Protein AF-A0A536Z8V1-F1 (afdb_monomer)

Sequence (163 aa):
MTNTRFQDSVKHLLLVGGGHSHLAVLKSFGDTPAAGARLALLSPSRHAFYSGMVPGVVAGHYRPEDCRVDLGALAARAGARFLLDSAAGVDPARREVTTARGERLHYDVLSLDTGSSAGEPAGAAEHALRVRPIEPFLAGWERLRESARRGEVRRIAVIGGGA

Radius of gyration: 20.31 Å; Cα contacts (8 Å, |Δi|>4): 235; chains: 1; bounding box: 46×31×74 Å

Secondary structure (DSSP, 8-state):
--------PPEEEEEES--HHHHHHHHHHHHSPPTTEEEEEEESSSEEE-GGGHHHHHTTSS-GGGGEEEHHHHHHHTTPEEEES-EEEEETTTTEEEETT--EEE-SEEEE-----PPPPTTTTTT---SSSHHHHHHHHHHHHHHHHTTS-----------

Nearest PDB structures (foldseek):
  3sx6-assembly1_A-2  TM=8.632E-01  e=5.481E-09  Acidithiobacillus ferrooxidans ATCC 23270
  3hyv-assembly1_A  TM=8.236E-01  e=2.505E-09  Aquifex aeolicus
  3kpk-assembly1_A  TM=8.104E-01  e=2.854E-09  Acidithiobacillus ferrooxidans ATCC 23270
  3sxi-assembly1_A  TM=8.126E-01  e=3.471E-09  Acidithiobacillus ferrooxidans ATCC 23270
  3sz0-assembly1_A  TM=8.038E-01  e=2.346E-09  Acidithiobacillus ferrooxidans ATCC 23270

pLDDT: mean 90.92, std 12.22, range [35.41, 98.75]

Foldseek 3Di:
DDDPPPPLAQFEEEEEAPAPVVLVVLQCLLVPPDPRYAAAYEYLDQWDFPLVCLVVVLVVNDPSVVRIDGPVVSCVSNNYHYHNFHFPDADVVQQWTQTPVGDTDHGPHYHYDRDDDDDQDPPCNVPDQDCPPPVSNSVVSVVQVVCVVVVVDDDDDDPDPDD

Solvent-accessible surface area (backbone atoms only — not comparable to full-atom values): 9670 Å² total; per-residue (Å²): 135,86,80,79,75,74,77,72,68,69,38,35,37,36,35,35,28,66,26,75,68,46,51,53,49,32,48,48,30,43,76,54,71,61,86,47,59,45,45,33,39,34,19,71,53,63,55,30,71,50,69,90,48,48,64,37,34,75,73,64,77,42,56,77,73,79,34,50,44,57,47,55,62,43,24,52,57,29,69,24,49,68,39,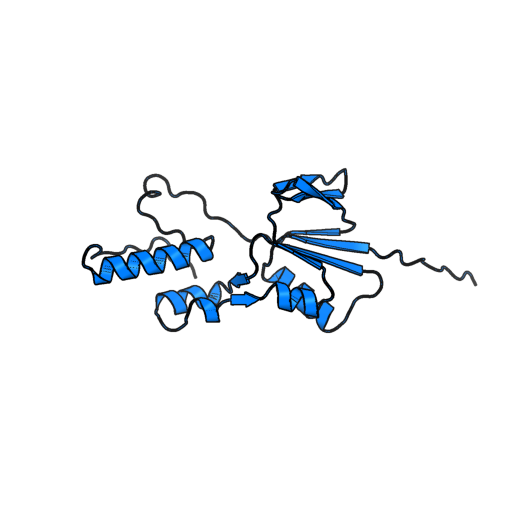85,39,39,81,66,46,75,40,80,91,78,31,32,35,31,30,68,90,66,54,76,45,75,41,75,41,81,45,84,34,71,75,72,76,65,78,80,57,85,97,35,65,93,79,57,83,52,71,43,52,55,68,66,23,55,57,50,48,51,53,51,53,51,36,33,74,72,64,78,44,89,79,84,84,84,85,79,90,79,133

Structure (mmCIF, N/CA/C/O backbone):
data_AF-A0A536Z8V1-F1
#
_entry.id   AF-A0A536Z8V1-F1
#
loop_
_atom_site.group_PDB
_atom_s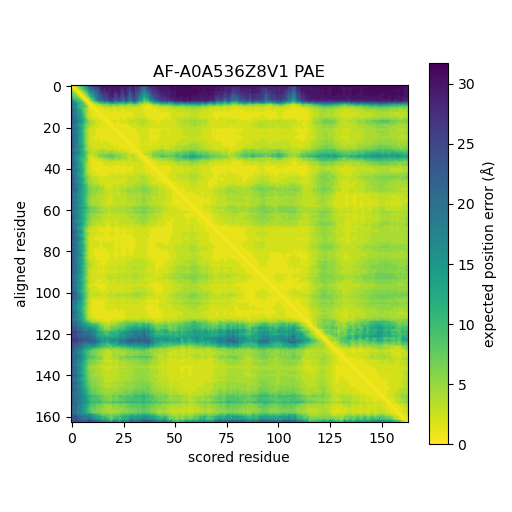ite.id
_atom_site.type_symbol
_atom_site.label_atom_id
_atom_site.label_alt_id
_atom_site.label_comp_id
_atom_site.label_asym_id
_atom_site.label_entity_id
_atom_site.label_seq_id
_atom_site.pdbx_PDB_ins_code
_atom_site.Cartn_x
_atom_site.Cartn_y
_atom_site.Cartn_z
_atom_site.occupancy
_atom_site.B_iso_or_equiv
_atom_site.auth_seq_id
_atom_site.auth_comp_id
_atom_site.auth_asym_id
_atom_site.auth_atom_id
_atom_site.pdbx_PDB_model_num
ATOM 1 N N . MET A 1 1 ? -23.190 -13.027 43.130 1.00 38.19 1 MET A N 1
ATOM 2 C CA . MET A 1 1 ? -22.471 -13.336 41.876 1.00 38.19 1 MET A CA 1
ATOM 3 C C . MET A 1 1 ? -22.463 -12.072 41.039 1.00 38.19 1 MET A C 1
ATOM 5 O O . MET A 1 1 ? -23.507 -11.642 40.569 1.00 38.19 1 MET A O 1
ATOM 9 N N . THR A 1 2 ? -21.324 -11.389 41.019 1.00 35.41 2 THR A N 1
ATOM 10 C CA . THR A 1 2 ? -21.123 -10.070 40.414 1.00 35.41 2 THR A CA 1
ATOM 11 C C . THR A 1 2 ? -21.169 -10.176 38.893 1.00 35.41 2 THR A C 1
ATOM 13 O O . THR A 1 2 ? -20.303 -10.773 38.264 1.00 35.41 2 THR A O 1
ATOM 16 N N . ASN A 1 3 ? -22.226 -9.610 38.317 1.00 40.91 3 ASN A N 1
ATOM 17 C CA . ASN A 1 3 ? -22.426 -9.480 36.883 1.00 40.91 3 ASN A CA 1
ATOM 18 C C . ASN A 1 3 ? -21.545 -8.332 36.368 1.00 40.91 3 ASN A C 1
ATOM 20 O O . ASN A 1 3 ? -21.978 -7.179 36.332 1.00 40.91 3 ASN A O 1
ATOM 24 N N . THR A 1 4 ? -20.291 -8.625 36.025 1.00 44.62 4 THR A N 1
ATOM 25 C CA . THR A 1 4 ? -19.399 -7.657 35.377 1.00 44.62 4 THR A CA 1
ATOM 26 C C . THR A 1 4 ? -19.842 -7.493 33.927 1.00 44.62 4 THR A C 1
ATOM 28 O O . THR A 1 4 ? -19.348 -8.163 33.025 1.00 44.62 4 THR A O 1
ATOM 31 N N . ARG A 1 5 ? -20.815 -6.605 33.694 1.00 43.88 5 ARG A N 1
ATOM 32 C CA . ARG A 1 5 ? -21.054 -6.045 32.362 1.00 43.88 5 ARG A CA 1
ATOM 33 C C . ARG A 1 5 ? -19.823 -5.220 31.999 1.00 43.88 5 ARG A C 1
ATOM 35 O O . ARG A 1 5 ? -19.713 -4.071 32.422 1.00 43.88 5 ARG A O 1
ATOM 42 N N . PHE A 1 6 ? -18.915 -5.783 31.210 1.00 50.84 6 PHE A N 1
ATOM 43 C CA . PHE A 1 6 ? -18.119 -4.941 30.331 1.00 50.84 6 PHE A CA 1
ATOM 44 C C . PHE A 1 6 ? -19.129 -4.251 29.411 1.00 50.84 6 PHE A C 1
ATOM 46 O O . PHE A 1 6 ? -19.822 -4.892 28.623 1.00 50.84 6 PHE A O 1
ATOM 53 N N . GLN A 1 7 ? -19.325 -2.946 29.593 1.00 50.09 7 GLN A N 1
ATOM 54 C CA . GLN A 1 7 ? -19.848 -2.138 28.505 1.00 50.09 7 GLN A CA 1
ATOM 55 C C . GLN A 1 7 ? -18.776 -2.204 27.422 1.00 50.09 7 GLN A C 1
ATOM 57 O O . GLN A 1 7 ? -17.781 -1.486 27.510 1.00 50.09 7 GLN A O 1
ATOM 62 N N . ASP A 1 8 ? -18.932 -3.102 26.451 1.00 60.66 8 ASP A N 1
ATOM 63 C CA . ASP A 1 8 ? -18.035 -3.168 25.302 1.00 60.66 8 ASP A CA 1
ATOM 64 C C . ASP A 1 8 ? -18.266 -1.915 24.450 1.00 60.66 8 ASP A C 1
ATOM 66 O O . ASP A 1 8 ? -19.055 -1.887 23.506 1.00 60.66 8 ASP A O 1
ATOM 70 N N . SER A 1 9 ? -17.619 -0.818 24.849 1.00 81.81 9 SER A N 1
ATOM 71 C CA . SER A 1 9 ? -17.537 0.404 24.061 1.00 81.81 9 SER A CA 1
ATOM 72 C C . SER A 1 9 ? -16.961 0.042 22.696 1.00 81.81 9 SER A C 1
ATOM 74 O O . SER A 1 9 ? -15.885 -0.562 22.640 1.00 81.81 9 SER A O 1
ATOM 76 N N . VAL A 1 10 ? -17.642 0.426 21.618 1.00 91.75 10 VAL A N 1
ATOM 77 C CA . VAL A 1 10 ? -17.161 0.184 20.254 1.00 91.75 10 VAL A CA 1
ATOM 78 C C . VAL A 1 10 ? -15.784 0.827 20.080 1.00 91.75 10 VAL A C 1
ATOM 80 O O . VAL A 1 10 ? -15.638 2.030 20.281 1.00 91.75 10 VAL A O 1
ATOM 83 N N . LYS A 1 11 ? -14.782 0.029 19.707 1.00 95.88 11 LYS A N 1
ATOM 84 C CA . LYS A 1 11 ? -13.409 0.466 19.446 1.00 95.88 11 LYS A CA 1
ATOM 85 C C . LYS A 1 11 ? -13.215 0.846 17.988 1.00 95.88 11 LYS A C 1
ATOM 87 O O . LYS A 1 11 ? -13.652 0.132 17.087 1.00 95.88 11 LYS A O 1
ATOM 92 N N . HIS A 1 12 ? -12.536 1.958 17.746 1.00 96.81 12 HIS A N 1
ATOM 93 C CA . HIS A 1 12 ? -12.201 2.430 16.408 1.00 96.81 12 HIS A CA 1
ATOM 94 C C . HIS A 1 12 ? -10.865 1.833 15.949 1.00 96.81 12 HIS A C 1
ATOM 96 O O . HIS A 1 12 ? -9.804 2.184 16.471 1.00 96.81 12 HIS A O 1
ATOM 102 N N . LEU A 1 13 ? -10.922 0.945 14.956 1.00 97.81 13 LEU A N 1
ATOM 103 C CA . LEU A 1 13 ? -9.759 0.362 14.294 1.00 97.81 13 LEU A CA 1
ATOM 104 C C . LEU A 1 13 ? -9.487 1.108 12.984 1.00 97.81 13 LEU A C 1
ATOM 106 O O . LEU A 1 13 ? -10.277 1.029 12.040 1.00 97.81 13 LEU A O 1
ATOM 110 N N . LEU A 1 14 ? -8.357 1.810 12.927 1.00 98.62 14 LEU A N 1
ATOM 111 C CA . LEU A 1 14 ? -7.876 2.479 11.724 1.00 98.62 14 LEU A CA 1
ATOM 112 C C . LEU A 1 14 ? -6.776 1.640 11.067 1.00 98.62 14 LEU A C 1
ATOM 114 O O . LEU A 1 14 ? -5.689 1.471 11.619 1.00 98.62 14 LEU A O 1
ATOM 118 N N . LEU A 1 15 ? -7.068 1.130 9.875 1.00 98.69 15 LEU A N 1
ATOM 119 C CA . LEU A 1 15 ? -6.130 0.434 9.002 1.00 98.69 15 LEU A CA 1
ATOM 120 C C . LEU A 1 15 ? -5.536 1.452 8.023 1.00 98.69 15 LEU A C 1
ATOM 122 O O . LEU A 1 15 ? -6.275 2.060 7.252 1.00 98.69 15 LEU A O 1
ATOM 126 N N . VAL A 1 16 ? -4.220 1.651 8.032 1.00 98.44 16 VAL A N 1
ATOM 127 C CA . VAL A 1 16 ? -3.527 2.545 7.092 1.00 98.44 16 VAL A CA 1
ATOM 128 C C . VAL A 1 16 ? -2.725 1.721 6.090 1.00 98.44 16 VAL A C 1
ATOM 130 O O . VAL A 1 16 ? -1.793 1.014 6.464 1.00 98.44 16 VAL A O 1
ATOM 133 N N . GLY A 1 17 ? -3.073 1.845 4.811 1.00 97.00 17 GLY A N 1
ATOM 134 C CA . GLY A 1 17 ? -2.490 1.097 3.699 1.00 97.00 17 GLY A CA 1
ATOM 135 C C . GLY A 1 17 ? -3.303 -0.142 3.315 1.00 97.00 17 GLY A C 1
ATOM 136 O O . GLY A 1 17 ? -3.926 -0.780 4.154 1.00 97.00 17 GLY A O 1
ATOM 137 N N . GLY A 1 18 ? -3.326 -0.471 2.023 1.00 94.69 18 GLY A N 1
ATOM 138 C CA . GLY A 1 18 ? -4.032 -1.637 1.475 1.00 94.69 18 GLY A CA 1
ATOM 139 C C . GLY A 1 18 ? -3.136 -2.859 1.258 1.00 94.69 18 GLY A C 1
ATOM 140 O O . GLY A 1 18 ? -3.315 -3.555 0.262 1.00 94.69 18 GLY A O 1
ATOM 141 N N . GLY A 1 19 ? -2.129 -3.077 2.109 1.00 93.81 19 GLY A N 1
ATOM 142 C CA . GLY A 1 19 ? -1.214 -4.211 1.984 1.00 93.81 19 GLY A CA 1
ATOM 143 C C . GLY A 1 19 ? -1.863 -5.571 2.280 1.00 93.81 19 GLY A C 1
ATOM 144 O O . GLY A 1 19 ? -3.027 -5.669 2.676 1.00 93.81 19 GLY A O 1
ATOM 145 N N . HIS A 1 20 ? -1.101 -6.649 2.061 1.00 93.94 20 HIS A N 1
ATOM 146 C CA . HIS A 1 20 ? -1.595 -8.031 2.145 1.00 93.94 20 HIS A CA 1
ATOM 147 C C . HIS A 1 20 ? -2.198 -8.376 3.512 1.00 93.94 20 HIS A C 1
ATOM 149 O O . HIS A 1 20 ? -3.179 -9.121 3.573 1.00 93.94 20 HIS A O 1
ATOM 155 N N . SER A 1 21 ? -1.646 -7.825 4.595 1.00 96.00 21 SER A N 1
ATOM 156 C CA . SER A 1 21 ? -2.147 -8.077 5.945 1.00 96.00 21 SER A CA 1
ATOM 157 C C . SER A 1 21 ? -3.522 -7.440 6.115 1.00 96.00 21 SER A C 1
ATOM 159 O O . SER A 1 21 ? -4.458 -8.096 6.570 1.00 96.00 21 SER A O 1
ATOM 161 N N . HIS A 1 22 ? -3.691 -6.193 5.670 1.00 97.81 22 HIS A N 1
ATOM 162 C CA . HIS A 1 22 ? -4.991 -5.525 5.722 1.00 97.81 22 HIS A CA 1
ATOM 163 C C . HIS A 1 22 ? -6.028 -6.142 4.778 1.00 97.81 22 HIS A C 1
ATOM 165 O O . HIS A 1 22 ? -7.205 -6.180 5.136 1.00 97.81 22 HIS A O 1
ATOM 171 N N . LEU A 1 23 ? -5.629 -6.706 3.630 1.00 96.94 23 LEU A N 1
ATOM 172 C CA . LEU A 1 23 ? -6.549 -7.492 2.796 1.00 96.94 23 LEU A CA 1
ATOM 173 C C . LEU A 1 23 ? -7.102 -8.704 3.560 1.00 96.94 23 LEU A C 1
ATOM 175 O O . LEU A 1 23 ? -8.308 -8.960 3.524 1.00 96.94 23 LEU A O 1
ATOM 179 N N . ALA A 1 24 ? -6.238 -9.430 4.277 1.00 97.00 24 ALA A N 1
ATOM 180 C CA . ALA A 1 24 ? -6.643 -10.573 5.091 1.00 97.00 24 ALA A CA 1
ATOM 181 C C . ALA A 1 24 ? -7.552 -10.153 6.259 1.00 97.00 24 ALA A C 1
ATOM 183 O O . ALA A 1 24 ? -8.568 -10.804 6.505 1.00 97.00 24 ALA A O 1
ATOM 184 N N . VAL A 1 25 ? -7.242 -9.034 6.926 1.00 97.25 25 VAL A N 1
ATOM 185 C CA . VAL A 1 25 ? -8.083 -8.459 7.991 1.00 97.25 25 VAL A CA 1
ATOM 186 C C . VAL A 1 25 ? -9.466 -8.099 7.453 1.00 97.25 25 VAL A C 1
ATOM 188 O O . VAL A 1 25 ? -10.462 -8.585 7.981 1.00 97.25 25 VAL A O 1
ATOM 191 N N . LEU A 1 26 ? -9.555 -7.311 6.378 1.00 97.94 26 LEU A N 1
ATOM 192 C CA . LEU A 1 26 ? -10.843 -6.935 5.787 1.00 97.94 26 LEU A CA 1
ATOM 193 C C . LEU A 1 26 ? -11.635 -8.161 5.329 1.00 97.94 26 LEU A C 1
ATOM 195 O O . LEU A 1 26 ? -12.846 -8.224 5.532 1.00 97.94 26 LEU A O 1
ATOM 199 N N . LYS A 1 27 ? -10.959 -9.167 4.757 1.00 96.88 27 LYS A N 1
ATOM 200 C CA . LYS A 1 27 ? -11.618 -10.425 4.406 1.00 96.88 27 LYS A CA 1
ATOM 201 C C . LYS A 1 27 ? -12.217 -11.101 5.635 1.00 96.88 27 LYS A C 1
ATOM 203 O O . LYS A 1 27 ? -13.387 -11.457 5.585 1.00 96.88 27 LYS A O 1
ATOM 208 N N . SER A 1 28 ? -11.439 -11.239 6.705 1.00 96.50 28 SER A N 1
ATOM 209 C CA . SER A 1 28 ? -11.883 -11.861 7.954 1.00 96.50 28 SER A CA 1
ATOM 210 C C . SER A 1 28 ? -13.090 -11.136 8.553 1.00 96.50 28 SER A C 1
ATOM 212 O O . SER A 1 28 ? -14.073 -11.780 8.893 1.00 96.50 28 SER A O 1
ATOM 214 N N . PHE A 1 29 ? -13.076 -9.800 8.587 1.00 96.38 29 PHE A N 1
ATOM 215 C CA . PHE A 1 29 ? -14.207 -9.001 9.074 1.00 96.38 29 PHE A CA 1
ATOM 216 C C . PHE A 1 29 ? -15.464 -9.123 8.208 1.00 96.38 29 PHE A C 1
ATOM 218 O O . PHE A 1 29 ? -16.571 -9.095 8.737 1.00 96.38 29 PHE A O 1
ATOM 225 N N . GLY A 1 30 ? -15.305 -9.258 6.889 1.00 96.00 30 GLY A N 1
ATOM 226 C CA . GLY A 1 30 ? -16.433 -9.495 5.987 1.00 96.00 30 GLY A CA 1
ATOM 227 C C . GLY A 1 30 ? -17.019 -10.903 6.099 1.00 96.00 30 GLY A C 1
ATOM 228 O O . GLY A 1 30 ? -18.199 -11.085 5.817 1.00 96.00 30 GLY A O 1
ATOM 229 N N . ASP A 1 31 ? -16.212 -11.886 6.500 1.00 96.50 31 ASP A N 1
ATOM 230 C CA . ASP A 1 31 ? -16.656 -13.270 6.694 1.00 96.50 31 ASP A CA 1
ATOM 231 C C . ASP A 1 31 ? -17.264 -13.467 8.099 1.00 96.50 31 ASP A C 1
ATOM 233 O O .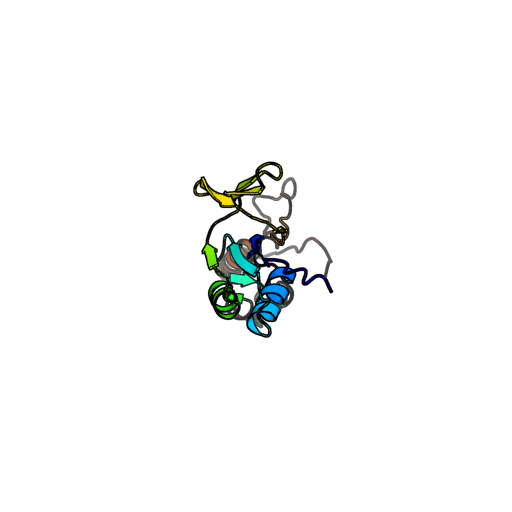 ASP A 1 31 ? -18.306 -14.104 8.243 1.00 96.50 31 ASP A O 1
ATOM 237 N N . THR A 1 32 ? -16.641 -12.873 9.122 1.00 95.38 32 THR A N 1
ATOM 238 C CA . THR A 1 32 ? -17.040 -12.949 10.533 1.00 95.38 32 THR A CA 1
ATOM 239 C C . THR A 1 32 ? -16.897 -11.568 11.189 1.00 95.38 32 THR A C 1
ATOM 241 O O . THR A 1 32 ? -15.823 -11.232 11.701 1.00 95.38 32 THR A O 1
ATOM 244 N N . PRO A 1 33 ? -17.959 -10.743 11.205 1.00 90.50 33 PRO A N 1
ATOM 245 C CA . PRO A 1 33 ? -17.914 -9.427 11.834 1.00 90.50 33 PRO A CA 1
ATOM 246 C C . PRO A 1 33 ? -17.590 -9.515 13.332 1.00 90.50 33 PRO A C 1
ATOM 248 O O . PRO A 1 33 ? -18.223 -10.273 14.068 1.00 90.50 33 PRO A O 1
ATOM 251 N N . ALA A 1 34 ? -16.636 -8.712 13.809 1.00 88.69 34 ALA A N 1
ATOM 252 C CA . ALA A 1 34 ? -16.338 -8.625 15.236 1.00 88.69 34 ALA A CA 1
ATOM 253 C C . ALA A 1 34 ? -17.262 -7.608 15.923 1.00 88.69 34 ALA A C 1
ATOM 255 O O . ALA A 1 34 ? -17.273 -6.423 15.575 1.00 88.69 34 ALA A O 1
ATOM 256 N N . ALA A 1 35 ? -18.018 -8.061 16.925 1.00 87.25 35 ALA A N 1
ATOM 257 C CA . ALA A 1 35 ? -18.799 -7.169 17.773 1.00 87.25 35 ALA A CA 1
ATOM 258 C C . ALA A 1 35 ? -17.873 -6.184 18.510 1.00 87.25 35 ALA A C 1
ATOM 260 O O . ALA A 1 35 ? -16.780 -6.545 18.940 1.00 87.25 35 ALA A O 1
ATOM 261 N N . GLY A 1 36 ? -18.304 -4.928 18.640 1.00 91.62 36 GLY A N 1
ATOM 262 C CA . GLY A 1 36 ? -17.540 -3.912 19.367 1.00 91.62 36 GLY A CA 1
ATOM 263 C C . GLY A 1 36 ? -16.365 -3.298 18.597 1.00 91.62 36 GLY A C 1
ATOM 264 O O . GLY A 1 36 ? -15.575 -2.587 19.206 1.00 91.62 36 GLY A O 1
ATOM 265 N N . ALA A 1 37 ? -16.249 -3.503 17.280 1.00 94.19 37 ALA A N 1
ATOM 266 C CA . ALA A 1 37 ? -15.243 -2.841 16.448 1.00 94.19 37 ALA A CA 1
ATOM 267 C C . ALA A 1 37 ? -15.882 -2.021 15.316 1.00 94.19 37 ALA A C 1
ATOM 269 O O . ALA A 1 37 ? -16.805 -2.471 14.639 1.00 94.19 37 ALA A O 1
ATOM 270 N N . ARG A 1 38 ? -15.358 -0.816 15.081 1.00 96.00 38 ARG A N 1
ATOM 271 C CA . ARG A 1 38 ? -15.679 0.032 13.928 1.00 96.00 38 ARG A CA 1
ATOM 272 C C . ARG A 1 38 ? -14.424 0.229 13.095 1.00 96.00 38 ARG A C 1
ATOM 274 O O . ARG A 1 38 ? -13.434 0.758 13.594 1.00 96.00 38 ARG A O 1
ATOM 281 N N . LEU A 1 39 ? -14.478 -0.183 11.832 1.00 97.56 39 LEU A N 1
ATOM 282 C CA . LEU A 1 39 ? -13.314 -0.202 10.951 1.00 97.56 39 LEU A CA 1
ATOM 283 C C . LEU A 1 39 ? -13.296 0.999 10.008 1.00 97.56 39 LEU A C 1
ATOM 285 O O . LEU A 1 39 ? -14.321 1.388 9.441 1.00 97.56 39 LEU A O 1
ATOM 289 N N . ALA A 1 40 ? -12.101 1.532 9.782 1.00 98.38 40 ALA A N 1
ATOM 290 C CA . ALA A 1 40 ? -11.804 2.420 8.671 1.00 98.38 40 ALA A CA 1
ATOM 291 C C . ALA A 1 40 ? -10.524 1.958 7.965 1.00 98.38 40 ALA A C 1
ATOM 293 O O . ALA A 1 40 ? -9.556 1.587 8.625 1.00 98.38 40 ALA A O 1
ATOM 294 N N . LEU A 1 41 ? -10.519 1.998 6.634 1.00 98.75 41 LEU A N 1
ATOM 295 C CA . LEU A 1 41 ? -9.335 1.792 5.804 1.00 98.75 41 LEU A CA 1
ATOM 296 C C . LEU A 1 41 ? -8.953 3.127 5.163 1.00 98.75 41 LEU A C 1
ATOM 298 O O . LEU A 1 41 ? -9.729 3.658 4.373 1.00 98.75 41 LEU A O 1
ATOM 302 N N . LEU A 1 42 ? -7.758 3.627 5.462 1.00 98.75 42 LEU A N 1
ATOM 303 C CA . LEU A 1 42 ? -7.130 4.773 4.810 1.00 98.75 42 LEU A CA 1
ATOM 304 C C . LEU A 1 42 ? -6.110 4.284 3.783 1.00 98.75 42 LEU A C 1
ATOM 306 O O . LEU A 1 42 ? -5.163 3.584 4.136 1.00 98.75 42 LEU A O 1
ATOM 310 N N . SER A 1 43 ? -6.283 4.651 2.517 1.00 97.56 43 SER A N 1
ATOM 311 C CA . SER A 1 43 ? -5.364 4.270 1.442 1.00 97.56 43 SER A CA 1
ATOM 312 C C . SER A 1 43 ? -5.264 5.374 0.390 1.00 97.56 43 SER A C 1
ATOM 314 O O . SER A 1 43 ? -6.298 5.915 -0.005 1.00 97.56 43 SER A O 1
ATOM 316 N N . PRO A 1 44 ? -4.061 5.661 -0.148 1.00 95.62 44 PRO A N 1
ATOM 317 C CA . PRO A 1 44 ? -3.889 6.643 -1.220 1.00 95.62 44 PRO A CA 1
ATOM 318 C C . PRO A 1 44 ? -4.476 6.182 -2.562 1.00 95.62 44 PRO A C 1
ATOM 320 O O . PRO A 1 44 ? -4.622 6.978 -3.486 1.00 95.62 44 PRO A O 1
ATOM 323 N N . SER A 1 45 ? -4.789 4.890 -2.690 1.00 93.81 45 SER A N 1
ATOM 324 C CA . SER A 1 45 ? -5.275 4.269 -3.920 1.00 93.81 45 SER A CA 1
ATOM 325 C C . SER A 1 45 ? -6.530 3.445 -3.659 1.00 93.81 45 SER A C 1
ATOM 327 O O . SER A 1 45 ? -6.678 2.829 -2.601 1.00 93.81 45 SER A O 1
ATOM 329 N N . ARG A 1 46 ? -7.418 3.397 -4.660 1.00 95.44 46 ARG A N 1
ATOM 330 C CA . ARG A 1 46 ? -8.600 2.518 -4.693 1.00 95.44 46 ARG A CA 1
ATOM 331 C C . ARG A 1 46 ? -8.224 1.048 -4.880 1.00 95.44 46 ARG A C 1
ATOM 333 O O . ARG A 1 46 ? -9.004 0.168 -4.529 1.00 95.44 46 ARG A O 1
ATOM 340 N N . HIS A 1 47 ? -7.050 0.787 -5.442 1.00 94.88 47 HIS A N 1
ATOM 341 C CA . HIS A 1 47 ? -6.605 -0.557 -5.766 1.00 94.88 47 HIS A CA 1
ATOM 342 C C . HIS A 1 47 ? -5.295 -0.866 -5.055 1.00 94.88 47 HIS A C 1
ATOM 344 O O . HIS A 1 47 ? -4.393 -0.031 -5.039 1.00 94.88 47 HIS A O 1
ATOM 350 N N . ALA A 1 48 ? -5.191 -2.075 -4.516 1.00 93.44 48 ALA A N 1
ATOM 351 C CA . ALA A 1 48 ? -3.913 -2.670 -4.152 1.00 93.44 48 ALA A CA 1
ATOM 352 C C . ALA A 1 48 ? -3.444 -3.583 -5.284 1.00 93.44 48 ALA A C 1
ATOM 354 O O . ALA A 1 48 ? -4.263 -4.241 -5.926 1.00 93.44 48 ALA A O 1
ATOM 355 N N . PHE A 1 49 ? -2.137 -3.645 -5.521 1.00 91.81 49 PHE A N 1
ATOM 356 C CA . PHE A 1 49 ? -1.558 -4.559 -6.501 1.00 91.81 49 PHE A CA 1
ATOM 357 C C . PHE A 1 49 ? -0.987 -5.793 -5.821 1.00 91.81 49 PHE A C 1
ATOM 359 O O . PHE A 1 49 ? -0.178 -5.691 -4.895 1.00 91.81 49 PHE A O 1
ATOM 366 N N . TYR A 1 50 ? -1.347 -6.964 -6.337 1.00 90.94 50 TYR A N 1
ATOM 367 C CA . TYR A 1 50 ? -0.703 -8.207 -5.955 1.00 90.94 50 TYR A CA 1
ATOM 368 C C . TYR A 1 50 ? 0.662 -8.311 -6.643 1.00 90.94 50 TYR A C 1
ATOM 370 O O . TYR A 1 50 ? 0.774 -8.637 -7.827 1.00 90.94 50 TYR A O 1
ATOM 378 N N . SER A 1 51 ? 1.724 -8.007 -5.891 1.00 88.81 51 SER A N 1
ATOM 379 C CA . SER A 1 51 ? 3.079 -7.884 -6.441 1.00 88.81 51 SER A CA 1
ATOM 380 C C . SER A 1 51 ? 3.601 -9.171 -7.079 1.00 88.81 51 SER A C 1
ATOM 382 O O . SER A 1 51 ? 4.378 -9.094 -8.024 1.00 88.81 51 SER A O 1
ATOM 384 N N . GLY A 1 52 ? 3.146 -10.340 -6.613 1.00 90.62 52 GLY A N 1
ATOM 385 C CA . GLY A 1 52 ? 3.555 -11.639 -7.158 1.00 90.62 52 GLY A CA 1
ATOM 386 C C . GLY A 1 52 ? 3.140 -11.871 -8.616 1.00 90.62 52 GLY A C 1
ATOM 387 O O . GLY A 1 52 ? 3.763 -12.670 -9.305 1.00 90.62 52 GLY A O 1
ATOM 388 N N . MET A 1 53 ? 2.133 -11.148 -9.121 1.00 93.69 53 MET A N 1
ATOM 389 C CA . MET A 1 53 ? 1.711 -11.241 -10.527 1.00 93.69 53 MET A CA 1
ATOM 390 C C . MET A 1 53 ? 2.390 -10.219 -11.445 1.00 93.69 53 MET A C 1
ATOM 392 O O . MET A 1 53 ? 2.319 -10.359 -12.667 1.00 93.69 53 MET A O 1
ATOM 396 N N . VAL A 1 54 ? 3.081 -9.216 -10.892 1.00 93.06 54 VAL A N 1
ATOM 397 C CA . VAL A 1 54 ? 3.730 -8.149 -11.675 1.00 93.06 54 VAL A CA 1
ATOM 398 C C . VAL A 1 54 ? 4.738 -8.695 -12.699 1.00 93.06 54 VAL A C 1
ATOM 400 O O . VAL A 1 54 ? 4.699 -8.227 -13.839 1.00 93.06 54 VAL A O 1
ATOM 403 N N . PRO A 1 55 ? 5.574 -9.713 -12.400 1.00 93.56 55 PRO A N 1
ATOM 404 C CA . PRO A 1 55 ? 6.433 -10.324 -13.418 1.00 93.56 55 PRO A CA 1
ATOM 405 C C . PRO A 1 55 ? 5.653 -10.905 -14.608 1.00 93.56 55 PRO A C 1
ATOM 407 O O . PRO A 1 55 ? 6.103 -10.810 -15.747 1.00 93.56 55 PRO A O 1
ATOM 410 N N . GLY A 1 56 ? 4.451 -11.443 -14.375 1.00 95.06 56 GLY A N 1
ATOM 411 C CA . GLY A 1 56 ? 3.572 -11.919 -15.443 1.00 95.06 56 GLY A CA 1
ATOM 412 C C . GLY A 1 56 ? 3.016 -10.786 -16.308 1.00 95.06 56 GLY A C 1
ATOM 413 O O . GLY A 1 56 ? 2.881 -10.961 -17.514 1.00 95.06 56 GLY A O 1
ATOM 414 N N . VAL A 1 57 ? 2.775 -9.598 -15.742 1.00 94.94 57 VAL A N 1
ATOM 415 C CA . VAL A 1 57 ? 2.426 -8.398 -16.530 1.00 94.94 57 VAL A CA 1
ATOM 416 C C . VAL A 1 57 ? 3.600 -7.958 -17.404 1.00 94.94 57 VAL A C 1
ATOM 418 O O . VAL A 1 57 ? 3.418 -7.650 -18.582 1.00 94.94 57 VAL A O 1
ATOM 421 N N . VAL A 1 58 ? 4.818 -7.965 -16.852 1.00 94.44 58 VAL A N 1
ATOM 422 C CA . VAL A 1 58 ? 6.050 -7.642 -17.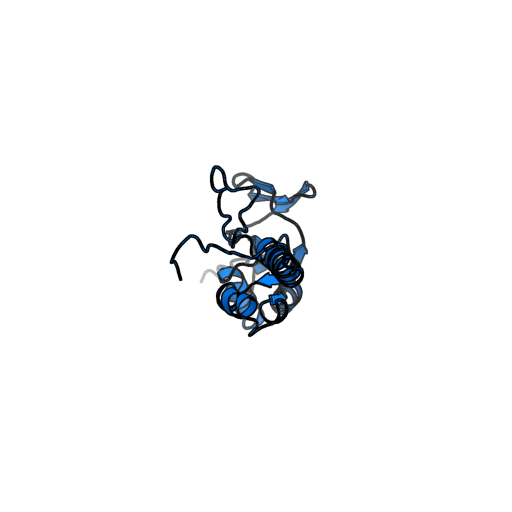592 1.00 94.44 58 VAL A CA 1
ATOM 423 C C . VAL A 1 58 ? 6.248 -8.604 -18.767 1.00 94.44 58 VAL A C 1
ATOM 425 O O . VAL A 1 58 ? 6.523 -8.157 -19.880 1.00 94.44 58 VAL A O 1
ATOM 428 N N . ALA A 1 59 ? 6.022 -9.902 -18.545 1.00 94.12 59 ALA A N 1
ATOM 429 C CA . ALA A 1 59 ? 6.085 -10.945 -19.569 1.00 94.12 59 ALA A CA 1
ATOM 430 C C . ALA A 1 59 ? 4.910 -10.925 -20.570 1.00 94.12 59 ALA A C 1
ATOM 432 O O . ALA A 1 59 ? 4.959 -11.616 -21.584 1.00 94.12 59 ALA A O 1
ATOM 433 N N . GLY A 1 60 ? 3.855 -10.144 -20.311 1.00 93.69 60 GLY A N 1
ATOM 434 C CA . GLY A 1 60 ? 2.660 -10.079 -21.157 1.00 93.69 60 GLY A CA 1
ATOM 435 C C . GLY A 1 60 ? 1.644 -11.206 -20.932 1.00 93.69 60 GLY A C 1
ATOM 436 O O . GLY A 1 60 ? 0.741 -11.368 -21.746 1.00 93.69 60 GLY A O 1
ATOM 437 N N . HIS A 1 61 ? 1.764 -11.973 -19.846 1.00 95.94 61 HIS A N 1
ATOM 438 C CA . HIS A 1 61 ? 0.820 -13.033 -19.471 1.00 95.94 61 HIS A CA 1
ATOM 439 C C . HIS A 1 61 ? -0.476 -12.487 -18.855 1.00 95.94 61 HIS A C 1
ATOM 441 O O . HIS A 1 61 ? -1.522 -13.120 -18.970 1.00 95.94 61 HIS A O 1
ATOM 447 N N . TYR A 1 62 ? -0.406 -11.325 -18.201 1.00 94.31 62 TYR A N 1
ATOM 448 C CA . TYR A 1 62 ? -1.540 -10.683 -17.533 1.00 94.31 62 TYR A CA 1
ATOM 449 C C . TYR A 1 62 ? -1.659 -9.223 -17.946 1.00 94.31 62 TYR A C 1
ATOM 451 O O . TYR A 1 62 ? -0.664 -8.564 -18.269 1.00 94.31 62 TYR A O 1
ATOM 459 N N . ARG A 1 63 ? -2.872 -8.685 -17.867 1.00 93.44 63 ARG A N 1
ATOM 460 C CA . ARG A 1 63 ? -3.088 -7.242 -17.906 1.00 93.44 63 ARG A CA 1
ATOM 461 C C . ARG A 1 63 ? -2.818 -6.659 -16.515 1.00 93.44 63 ARG A C 1
ATOM 463 O O . ARG A 1 63 ? -3.065 -7.331 -15.514 1.00 93.44 63 ARG A O 1
ATOM 470 N N . PRO A 1 64 ? -2.374 -5.393 -16.405 1.00 91.50 64 PRO A N 1
ATOM 471 C CA . PRO A 1 64 ? -2.234 -4.718 -15.114 1.00 91.50 64 PRO A CA 1
ATOM 472 C C . PRO A 1 64 ? -3.500 -4.761 -14.250 1.00 91.50 64 PRO A C 1
ATOM 474 O O . PRO A 1 64 ? -3.407 -4.737 -13.025 1.00 91.50 64 PRO A O 1
ATOM 477 N N . GLU A 1 65 ? -4.676 -4.778 -14.879 1.00 93.25 65 GLU A N 1
ATOM 478 C CA . GLU A 1 65 ? -5.978 -4.832 -14.211 1.00 93.25 65 GLU A CA 1
ATOM 479 C C . GLU A 1 65 ? -6.216 -6.166 -13.496 1.00 93.25 65 GLU A C 1
ATOM 481 O O . GLU A 1 65 ? -6.797 -6.165 -12.414 1.00 93.25 65 GLU A O 1
ATOM 486 N N . ASP A 1 66 ? -5.704 -7.272 -14.045 1.00 94.19 66 ASP A N 1
ATOM 487 C CA . ASP A 1 66 ? -5.867 -8.624 -13.491 1.00 94.19 66 ASP A CA 1
ATOM 488 C C . ASP A 1 66 ? -5.109 -8.798 -12.164 1.00 94.19 66 ASP A C 1
ATOM 490 O O . ASP A 1 66 ? -5.362 -9.724 -11.399 1.00 94.19 66 ASP A O 1
ATOM 494 N N . CYS A 1 67 ? -4.164 -7.899 -11.877 1.00 93.50 67 CYS A N 1
ATOM 495 C CA . CYS A 1 67 ? -3.333 -7.929 -10.675 1.00 93.50 67 CYS A CA 1
ATOM 496 C C . CYS A 1 67 ? -3.868 -7.036 -9.547 1.00 93.50 67 CYS A C 1
ATOM 498 O O . CYS A 1 67 ? -3.176 -6.854 -8.541 1.00 93.50 67 CYS A O 1
ATOM 500 N N . ARG A 1 68 ? -5.045 -6.421 -9.717 1.00 93.94 68 ARG A N 1
ATOM 501 C CA . ARG A 1 68 ? -5.598 -5.443 -8.772 1.00 93.94 68 ARG A CA 1
ATOM 502 C C . ARG A 1 68 ? -6.631 -6.067 -7.847 1.00 93.94 68 ARG A C 1
ATOM 504 O O . ARG A 1 68 ? -7.488 -6.836 -8.265 1.00 93.94 68 ARG A O 1
ATOM 511 N N . VAL A 1 69 ? -6.611 -5.626 -6.596 1.00 95.38 69 VAL A N 1
ATOM 512 C CA . VAL A 1 69 ? -7.672 -5.851 -5.614 1.00 95.38 69 VAL A CA 1
ATOM 513 C C . VAL A 1 69 ? -8.390 -4.530 -5.373 1.00 95.38 69 VAL A C 1
ATOM 515 O O . VAL A 1 69 ? -7.755 -3.530 -5.039 1.00 95.38 69 VAL A O 1
ATOM 518 N N . ASP A 1 70 ? -9.712 -4.516 -5.542 1.00 97.06 70 ASP A N 1
ATOM 519 C CA . ASP A 1 70 ? -10.557 -3.356 -5.244 1.00 97.06 70 ASP A CA 1
ATOM 520 C C . ASP A 1 70 ? -10.722 -3.192 -3.726 1.00 97.06 70 ASP A C 1
ATOM 522 O O . ASP A 1 70 ? -11.474 -3.922 -3.073 1.00 97.06 70 ASP A O 1
ATOM 526 N N . LEU A 1 71 ? -10.005 -2.219 -3.162 1.00 97.81 71 LEU A N 1
ATOM 527 C CA . LEU A 1 71 ? -10.021 -1.940 -1.729 1.00 97.81 71 LEU A CA 1
ATOM 528 C C . LEU A 1 71 ? -11.358 -1.366 -1.270 1.00 97.81 71 LEU A C 1
ATOM 530 O O . LEU A 1 71 ? -11.773 -1.636 -0.147 1.00 97.81 71 LEU A O 1
ATOM 534 N N . GLY A 1 72 ? -12.045 -0.603 -2.123 1.00 97.69 72 GLY A N 1
ATOM 535 C CA . GLY A 1 72 ? -13.351 -0.038 -1.796 1.00 97.69 72 GLY A CA 1
ATOM 536 C C . GLY A 1 72 ? -14.411 -1.128 -1.675 1.00 97.69 72 GLY A C 1
ATOM 537 O O . GLY A 1 72 ? -15.154 -1.161 -0.695 1.00 97.69 72 GLY A O 1
ATOM 538 N N . ALA A 1 73 ? -14.436 -2.062 -2.629 1.00 97.75 73 ALA A N 1
ATOM 539 C CA . ALA A 1 73 ? -15.331 -3.215 -2.585 1.00 97.75 73 ALA A CA 1
ATOM 540 C C . ALA A 1 73 ? -15.024 -4.129 -1.387 1.00 97.75 73 ALA A C 1
ATOM 542 O O . ALA A 1 73 ? -15.939 -4.563 -0.683 1.00 97.75 73 ALA A O 1
ATOM 543 N N . LEU A 1 74 ? -13.740 -4.387 -1.114 1.00 97.81 74 LEU A N 1
ATOM 544 C CA . LEU A 1 74 ? -13.335 -5.212 0.022 1.00 97.81 74 LEU A CA 1
ATOM 545 C C . LEU A 1 74 ? -13.668 -4.545 1.367 1.00 97.81 74 LEU A C 1
ATOM 547 O O . LEU A 1 74 ? -14.174 -5.216 2.264 1.00 97.81 74 LEU A O 1
ATOM 551 N N . ALA A 1 75 ? -13.446 -3.234 1.494 1.00 98.19 75 ALA A N 1
ATOM 552 C CA . ALA A 1 75 ? -13.819 -2.463 2.676 1.00 98.19 75 ALA A CA 1
ATOM 553 C C . ALA A 1 75 ? -15.335 -2.467 2.902 1.00 98.19 75 ALA A C 1
ATOM 555 O O . ALA A 1 75 ? -15.779 -2.726 4.018 1.00 98.19 75 ALA A O 1
ATOM 556 N N . ALA A 1 76 ? -16.130 -2.264 1.847 1.00 97.69 76 ALA A N 1
ATOM 557 C CA . ALA A 1 76 ? -17.587 -2.321 1.933 1.00 97.69 76 ALA A CA 1
ATOM 558 C C . ALA A 1 76 ? -18.075 -3.694 2.420 1.00 97.69 76 ALA A C 1
ATOM 560 O O . ALA A 1 76 ? -18.905 -3.761 3.325 1.00 97.69 76 ALA A O 1
ATOM 561 N N . ARG A 1 77 ? -17.508 -4.788 1.890 1.00 97.50 77 ARG A N 1
ATOM 562 C CA . ARG A 1 77 ? -17.823 -6.153 2.342 1.00 97.50 77 ARG A CA 1
ATOM 563 C C . ARG A 1 77 ? -17.459 -6.388 3.811 1.00 97.50 77 ARG A C 1
ATOM 565 O O . ARG A 1 77 ? -18.150 -7.137 4.486 1.00 97.50 77 ARG A O 1
ATOM 572 N N . ALA A 1 78 ? -16.407 -5.737 4.302 1.00 97.31 78 ALA A N 1
ATOM 573 C CA . ALA A 1 78 ? -15.977 -5.794 5.697 1.00 97.31 78 ALA A CA 1
ATOM 574 C C . ALA A 1 78 ? -16.769 -4.870 6.643 1.00 97.31 78 ALA A C 1
ATOM 576 O O . ALA A 1 78 ? -16.467 -4.819 7.834 1.00 97.31 78 ALA A O 1
ATOM 577 N N . GLY A 1 79 ? -17.720 -4.077 6.130 1.00 96.69 79 GLY A N 1
ATOM 578 C CA . GLY A 1 79 ? -18.381 -3.025 6.908 1.00 96.69 79 GLY A CA 1
ATOM 579 C C . GLY A 1 79 ? -17.446 -1.875 7.315 1.00 96.69 79 GLY A C 1
ATOM 580 O O . GLY A 1 79 ? -17.742 -1.136 8.254 1.00 96.69 79 GLY A O 1
ATOM 581 N N . ALA A 1 80 ? -16.307 -1.717 6.635 1.00 97.94 80 ALA A N 1
ATOM 582 C CA . ALA A 1 80 ? -15.315 -0.687 6.915 1.00 97.94 80 ALA A CA 1
ATOM 583 C C . ALA A 1 80 ? -15.589 0.602 6.122 1.00 97.94 80 ALA A C 1
ATOM 585 O O . ALA A 1 80 ? -15.935 0.572 4.939 1.00 97.94 80 ALA A O 1
ATOM 586 N N . ARG A 1 81 ? -15.354 1.765 6.745 1.00 98.12 81 ARG A N 1
ATOM 587 C CA . ARG A 1 81 ? -15.323 3.057 6.037 1.00 98.12 81 ARG A CA 1
ATOM 588 C C . ARG A 1 81 ? -14.057 3.126 5.182 1.00 98.12 81 ARG A C 1
ATOM 590 O O . ARG A 1 81 ? -12.959 3.136 5.730 1.00 98.12 81 ARG A O 1
ATOM 597 N N . PHE A 1 82 ? -14.195 3.227 3.864 1.00 98.69 82 PHE A N 1
ATOM 598 C CA . PHE A 1 82 ? -13.057 3.472 2.977 1.00 98.69 82 PHE A CA 1
ATOM 599 C C . PHE A 1 82 ? -12.760 4.973 2.858 1.00 98.69 82 PHE A C 1
ATOM 601 O O . PHE A 1 82 ? -13.650 5.770 2.559 1.00 98.69 82 PHE A O 1
ATOM 608 N N . LEU A 1 83 ? -11.507 5.349 3.097 1.00 98.44 83 LEU A N 1
ATOM 609 C CA . LEU A 1 83 ? -10.972 6.705 3.032 1.00 98.44 83 LEU A CA 1
ATOM 610 C C . LEU A 1 83 ? -9.887 6.741 1.954 1.00 98.44 83 LEU A C 1
ATOM 612 O O . LEU A 1 83 ? -8.795 6.203 2.142 1.00 98.44 83 LEU A O 1
ATOM 616 N N . LEU A 1 84 ? -10.201 7.364 0.816 1.00 98.19 84 LEU A N 1
ATOM 617 C CA . LEU A 1 84 ? -9.259 7.536 -0.287 1.00 98.19 84 LEU A CA 1
ATOM 618 C C . LEU A 1 84 ? -8.407 8.793 -0.061 1.00 98.19 84 LEU A C 1
ATOM 620 O O . LEU A 1 84 ? -8.728 9.870 -0.570 1.00 98.19 84 LEU A O 1
ATOM 624 N N . ASP A 1 85 ? -7.357 8.641 0.741 1.00 98.25 85 ASP A N 1
ATOM 625 C CA . ASP A 1 85 ? -6.355 9.666 1.035 1.00 98.25 85 ASP A CA 1
ATOM 626 C C . ASP A 1 85 ? -5.062 9.020 1.581 1.00 98.25 85 ASP A C 1
ATOM 628 O O . ASP A 1 85 ? -5.046 7.858 1.993 1.00 98.25 85 ASP A O 1
ATOM 632 N N . SER A 1 86 ? -3.964 9.768 1.592 1.00 97.06 86 SER A N 1
ATOM 633 C CA . SER A 1 86 ? -2.690 9.346 2.182 1.00 97.06 86 SER A CA 1
ATOM 634 C C . SER A 1 86 ? -2.634 9.701 3.666 1.00 97.06 86 SER A C 1
ATOM 636 O O . SER A 1 86 ? -3.096 10.768 4.065 1.00 97.06 86 SER A O 1
ATOM 638 N N . ALA A 1 87 ? -1.988 8.871 4.486 1.00 97.81 87 ALA A N 1
ATOM 639 C CA . ALA A 1 87 ? -1.540 9.302 5.810 1.00 97.81 87 ALA A CA 1
ATOM 640 C C . ALA A 1 87 ? -0.311 10.215 5.663 1.00 97.81 87 ALA A C 1
ATOM 642 O O . ALA A 1 87 ? 0.679 9.818 5.053 1.00 97.81 87 ALA A O 1
ATOM 643 N N . ALA A 1 88 ? -0.381 11.422 6.219 1.00 97.88 88 ALA A N 1
ATOM 644 C CA . ALA A 1 88 ? 0.694 12.414 6.205 1.00 97.88 88 ALA A CA 1
ATOM 645 C C . ALA A 1 88 ? 1.412 12.536 7.558 1.00 97.88 88 ALA A C 1
ATOM 647 O O . ALA A 1 88 ? 2.551 12.991 7.612 1.00 97.88 88 ALA A O 1
ATOM 648 N N . GLY A 1 89 ? 0.774 12.115 8.652 1.00 97.75 89 GLY A N 1
ATOM 649 C CA . GLY A 1 89 ? 1.392 12.103 9.974 1.00 97.75 89 GLY A CA 1
ATOM 650 C C . GLY A 1 89 ? 0.628 11.233 10.961 1.00 97.75 89 GLY A C 1
ATOM 651 O O . GLY A 1 89 ? -0.574 11.023 10.811 1.00 97.75 89 GLY A O 1
ATOM 652 N N . VAL A 1 90 ? 1.336 10.737 11.973 1.00 98.38 90 VAL A N 1
ATOM 653 C CA . VAL A 1 90 ? 0.764 9.983 13.092 1.00 98.38 90 VAL A CA 1
ATOM 654 C C . VAL A 1 90 ? 1.176 10.680 14.382 1.00 98.38 90 VAL A C 1
ATOM 656 O O . VAL A 1 90 ? 2.365 10.908 14.595 1.00 98.38 90 VAL A O 1
ATOM 659 N N . ASP A 1 91 ? 0.205 10.994 15.236 1.00 98.19 91 ASP A N 1
ATOM 660 C CA . ASP A 1 91 ? 0.421 11.469 16.603 1.00 98.19 91 ASP A CA 1
ATOM 661 C C . ASP A 1 91 ? -0.064 10.388 17.588 1.00 98.19 91 ASP A C 1
ATOM 663 O O . ASP A 1 91 ? -1.265 10.291 17.870 1.00 98.19 91 ASP A O 1
ATOM 667 N N . PRO A 1 92 ? 0.846 9.552 18.124 1.00 97.25 92 PRO A N 1
ATOM 668 C CA . PRO A 1 92 ? 0.478 8.486 19.051 1.00 97.25 92 PRO A CA 1
ATOM 669 C C . PRO A 1 92 ? -0.015 8.991 20.409 1.00 97.25 92 PRO A C 1
ATOM 671 O O . PRO A 1 92 ? -0.779 8.287 21.070 1.00 97.25 92 PRO A O 1
ATOM 674 N N . ALA A 1 93 ? 0.407 10.190 20.831 1.00 97.75 93 ALA A N 1
ATOM 675 C CA . ALA A 1 93 ? -0.002 10.771 22.107 1.00 97.75 93 ALA A CA 1
ATOM 676 C C . ALA A 1 93 ? -1.471 11.209 22.055 1.00 97.75 93 ALA A C 1
ATOM 678 O O . ALA A 1 93 ? -2.223 10.981 23.002 1.00 97.75 93 ALA A O 1
ATOM 679 N N . ARG A 1 94 ? -1.893 11.774 20.920 1.00 97.56 94 ARG A N 1
ATOM 680 C CA . ARG A 1 94 ? -3.286 12.171 20.658 1.00 97.56 94 ARG A CA 1
ATOM 681 C C . ARG A 1 94 ? -4.141 11.053 20.057 1.00 97.56 94 ARG A C 1
ATOM 683 O O . ARG A 1 94 ? -5.360 11.191 19.997 1.00 97.56 94 ARG A O 1
ATOM 690 N N . ARG A 1 95 ? -3.511 9.950 19.638 1.00 98.19 95 ARG A N 1
ATOM 691 C CA . ARG A 1 95 ? -4.122 8.837 18.891 1.00 98.19 95 ARG A CA 1
ATOM 692 C C . ARG A 1 95 ? -4.828 9.316 17.624 1.00 98.19 95 ARG A C 1
ATOM 694 O O . ARG A 1 95 ? -5.996 9.008 17.378 1.00 98.19 95 ARG A O 1
ATOM 701 N N . GLU A 1 96 ? -4.102 10.100 16.838 1.00 98.44 96 GLU A N 1
ATOM 702 C CA . GLU A 1 96 ? -4.593 10.730 15.615 1.00 98.44 96 GLU A CA 1
ATOM 703 C C . GLU A 1 96 ? -3.699 10.386 14.417 1.00 98.44 96 GLU A C 1
ATOM 705 O O . GLU A 1 96 ? -2.473 10.325 14.525 1.00 98.44 96 GLU A O 1
ATOM 710 N N . VAL A 1 97 ? -4.315 10.198 13.251 1.00 98.69 97 VAL A N 1
ATOM 711 C CA . VAL A 1 97 ? -3.642 10.211 11.948 1.00 98.69 97 VAL A CA 1
ATOM 712 C C . VAL A 1 97 ? -4.099 11.446 11.186 1.00 98.69 97 VAL A C 1
ATOM 714 O O . VAL A 1 97 ? -5.296 11.644 10.986 1.00 98.69 97 VAL A O 1
ATOM 717 N N . THR A 1 98 ? -3.153 12.261 10.734 1.00 98.69 98 THR A N 1
ATOM 718 C CA . THR A 1 98 ? -3.422 13.385 9.833 1.00 98.69 98 THR A CA 1
ATOM 719 C C . THR A 1 98 ? -3.329 12.888 8.399 1.00 98.69 98 THR A C 1
ATOM 721 O O . THR A 1 98 ? -2.320 12.305 8.001 1.00 98.69 98 THR A O 1
ATOM 724 N N . THR A 1 99 ? -4.379 13.104 7.618 1.00 98.56 99 THR A N 1
ATOM 725 C CA . THR A 1 99 ? -4.403 12.787 6.185 1.00 98.56 99 THR A CA 1
ATOM 726 C C . THR A 1 99 ? -3.681 13.859 5.363 1.00 98.56 99 THR A C 1
ATOM 728 O O . THR A 1 99 ? -3.454 14.969 5.848 1.00 98.56 99 THR A O 1
ATOM 731 N N . ALA A 1 100 ? -3.336 13.576 4.105 1.00 98.12 100 ALA A N 1
ATOM 732 C CA . ALA A 1 100 ? -2.712 14.567 3.228 1.00 98.12 100 ALA A CA 1
ATOM 733 C C . ALA A 1 100 ? -3.632 15.760 2.922 1.00 98.12 100 ALA A C 1
ATOM 735 O O . ALA A 1 100 ? -3.134 16.856 2.672 1.00 98.12 100 ALA A O 1
ATOM 736 N N . ARG A 1 101 ? -4.960 15.593 3.006 1.00 98.00 101 ARG A N 1
ATOM 737 C CA . ARG A 1 101 ? -5.921 16.708 2.926 1.00 98.00 101 ARG A CA 1
ATOM 738 C C . ARG A 1 101 ? -6.116 17.456 4.249 1.00 98.00 101 ARG A C 1
ATOM 740 O O . ARG A 1 101 ? -6.889 18.409 4.293 1.00 98.00 101 ARG A O 1
ATOM 747 N N . GLY A 1 102 ? -5.438 17.046 5.320 1.00 97.38 102 GLY A N 1
ATOM 748 C CA . GLY A 1 102 ? -5.482 17.702 6.628 1.00 97.38 102 GLY A CA 1
ATOM 749 C C . GLY A 1 102 ? -6.618 17.249 7.553 1.00 97.38 102 GLY A C 1
ATOM 750 O O . GLY A 1 102 ? -6.748 17.790 8.650 1.00 97.38 102 GLY A O 1
ATOM 751 N N . GLU A 1 103 ? -7.429 16.254 7.169 1.00 97.81 103 GLU A N 1
ATOM 752 C CA . GLU A 1 103 ? -8.393 15.618 8.086 1.00 97.81 103 GLU A CA 1
ATOM 753 C C . GLU A 1 103 ? -7.642 14.881 9.204 1.00 97.81 103 GLU A C 1
ATOM 755 O O . GLU A 1 103 ? -6.655 14.191 8.936 1.00 97.81 103 GLU A O 1
ATOM 760 N N . ARG A 1 104 ? -8.130 15.002 10.444 1.00 98.12 104 ARG A N 1
ATOM 761 C CA . ARG A 1 104 ? -7.625 14.267 11.610 1.00 98.12 104 ARG A CA 1
ATOM 762 C C . ARG A 1 104 ? -8.530 13.080 11.914 1.00 98.12 104 ARG A C 1
ATOM 764 O O . ARG A 1 104 ? -9.714 13.252 12.195 1.00 98.12 104 ARG A O 1
ATOM 771 N N . LEU A 1 105 ? -7.960 11.882 11.871 1.00 98.25 105 LEU A N 1
ATOM 772 C CA . LEU A 1 105 ? -8.645 10.618 12.114 1.00 98.25 105 LEU A CA 1
ATOM 773 C C . LEU A 1 105 ? -8.231 10.064 13.477 1.00 98.25 105 LEU A C 1
ATOM 775 O O . LEU A 1 105 ? -7.083 9.668 13.661 1.00 98.25 105 LEU A O 1
ATOM 779 N N . HIS A 1 106 ? -9.167 10.010 14.421 1.00 98.00 106 HIS A N 1
ATOM 780 C CA . HIS A 1 106 ? -8.930 9.407 15.734 1.00 98.00 106 HIS A CA 1
ATOM 781 C C . HIS A 1 106 ? -9.042 7.880 15.685 1.00 98.00 106 HIS A C 1
ATOM 783 O O . HIS A 1 106 ? -9.888 7.338 14.966 1.00 98.00 106 HIS A O 1
ATOM 789 N N . TYR A 1 107 ? -8.245 7.192 16.501 1.00 98.31 107 TYR A N 1
ATOM 790 C CA . TYR A 1 107 ? -8.274 5.735 16.619 1.00 98.31 107 TYR A CA 1
ATOM 791 C C . TYR A 1 107 ? -8.153 5.255 18.072 1.00 98.31 107 TYR A C 1
ATOM 793 O O . TYR A 1 107 ? -7.527 5.895 18.915 1.00 98.31 107 TYR A O 1
ATOM 801 N N . ASP A 1 108 ? -8.712 4.078 18.357 1.00 97.88 108 ASP A N 1
ATOM 802 C CA . ASP A 1 108 ? -8.347 3.289 19.541 1.00 97.88 108 ASP A CA 1
ATOM 803 C C . ASP A 1 108 ? -7.176 2.358 19.224 1.00 97.88 108 ASP A C 1
ATOM 805 O O . ASP A 1 108 ? -6.267 2.197 20.037 1.00 97.88 108 ASP A O 1
ATOM 809 N N . VAL A 1 109 ? -7.190 1.773 18.021 1.00 97.50 109 VAL A N 1
ATOM 810 C CA . VAL A 1 109 ? -6.144 0.889 17.503 1.00 97.50 109 VAL A CA 1
ATOM 811 C C . VAL A 1 109 ? -5.751 1.351 16.103 1.00 97.50 109 VAL A C 1
ATOM 813 O O . VAL A 1 109 ? -6.607 1.523 15.236 1.00 97.50 109 VAL A O 1
ATOM 816 N N . LEU A 1 110 ? -4.450 1.527 15.889 1.00 98.50 110 LEU A N 1
ATOM 817 C CA . LEU A 1 110 ? -3.856 1.851 14.597 1.00 98.50 110 LEU A CA 1
ATOM 818 C C . LEU A 1 110 ? -3.085 0.637 14.082 1.00 98.50 110 LEU A C 1
ATOM 820 O O . LEU A 1 110 ? -2.265 0.075 14.807 1.00 98.50 110 LEU A O 1
ATOM 824 N N . SER A 1 111 ? -3.322 0.258 12.829 1.00 98.38 111 SER A N 1
ATOM 825 C CA . SER A 1 111 ? -2.541 -0.762 12.131 1.00 98.38 111 SER A CA 1
ATOM 826 C C . SER A 1 111 ? -1.950 -0.172 10.854 1.00 98.38 111 SER A C 1
ATOM 828 O O . SER A 1 111 ? -2.636 0.546 10.124 1.00 98.38 111 SER A O 1
ATOM 830 N N . LEU A 1 112 ? -0.662 -0.423 10.616 1.00 98.0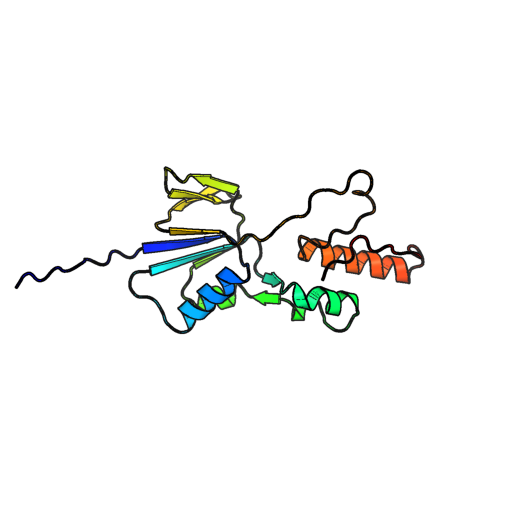0 112 LEU A N 1
ATOM 831 C CA . LEU A 1 112 ? 0.107 0.151 9.513 1.00 98.00 112 LEU A CA 1
ATOM 832 C C . LEU A 1 112 ? 0.564 -0.970 8.574 1.00 98.00 112 LEU A C 1
ATOM 834 O O . LEU A 1 112 ? 1.347 -1.829 8.968 1.00 98.00 112 LEU A O 1
ATOM 838 N N . ASP A 1 113 ? 0.101 -0.924 7.328 1.00 96.56 113 ASP A N 1
ATOM 839 C CA . ASP A 1 113 ? 0.454 -1.852 6.246 1.00 96.56 113 ASP A CA 1
ATOM 840 C C . ASP A 1 113 ? 0.551 -1.071 4.922 1.00 96.56 113 ASP A C 1
ATOM 842 O O . ASP A 1 113 ? -0.144 -1.325 3.935 1.00 96.56 113 ASP A O 1
ATOM 8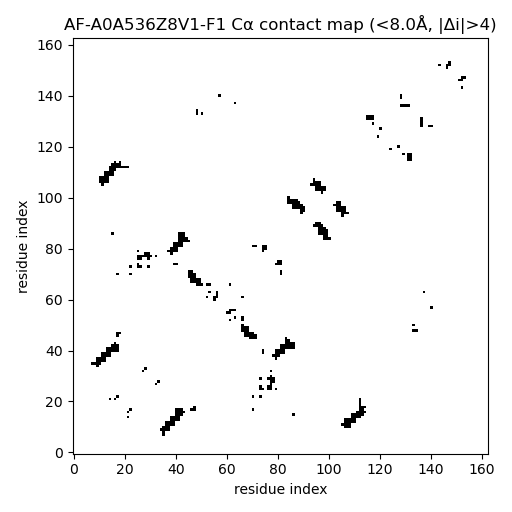46 N N . THR A 1 114 ? 1.380 -0.023 4.938 1.00 92.88 114 THR A N 1
ATOM 847 C CA . THR A 1 114 ? 1.551 0.951 3.844 1.00 92.88 114 THR A CA 1
ATOM 848 C C . THR A 1 114 ? 2.494 0.479 2.737 1.00 92.88 114 THR A C 1
ATOM 850 O O . THR A 1 114 ? 2.686 1.185 1.747 1.00 92.88 114 THR A O 1
ATOM 853 N N . GLY A 1 115 ? 3.057 -0.724 2.868 1.00 87.31 115 GLY A N 1
ATOM 854 C CA . GLY A 1 115 ? 4.037 -1.276 1.938 1.00 87.31 115 GLY A CA 1
ATOM 855 C C . GLY A 1 115 ? 5.427 -0.655 2.091 1.00 87.31 115 GLY A C 1
ATOM 856 O O . GLY A 1 115 ? 5.789 -0.129 3.141 1.00 87.31 115 GLY A O 1
ATOM 857 N N . SER A 1 116 ? 6.233 -0.752 1.033 1.00 83.19 116 SER A N 1
ATOM 858 C CA . SER A 1 116 ? 7.603 -0.241 0.997 1.00 83.19 116 SER A CA 1
ATOM 859 C C . SER A 1 116 ? 7.859 0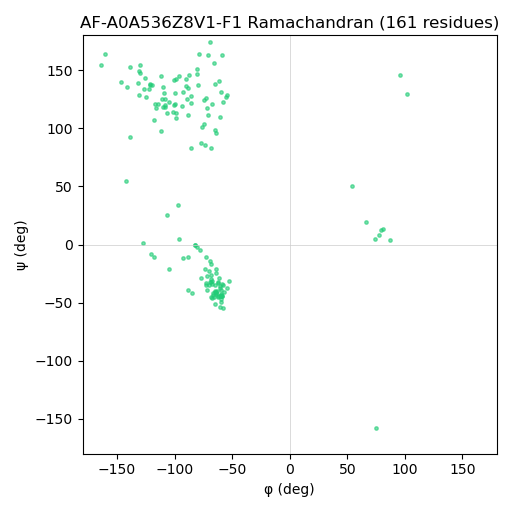.593 -0.253 1.00 83.19 116 SER A C 1
ATOM 861 O O . SER A 1 116 ? 7.297 0.344 -1.324 1.00 83.19 116 SER A O 1
ATOM 863 N N . SER A 1 117 ? 8.749 1.570 -0.119 1.00 80.38 117 SER A N 1
ATOM 864 C CA . SER A 1 117 ? 9.323 2.325 -1.227 1.00 80.38 117 SER A CA 1
ATOM 865 C C . SER A 1 117 ? 10.809 1.992 -1.355 1.00 80.38 117 SER A C 1
ATOM 867 O O . SER A 1 117 ? 11.493 1.735 -0.365 1.00 80.38 117 SER A O 1
ATOM 869 N N . ALA A 1 118 ? 11.311 1.960 -2.589 1.00 74.31 118 ALA A N 1
ATOM 870 C CA . ALA A 1 118 ? 12.743 1.877 -2.839 1.00 74.31 118 ALA A CA 1
ATOM 871 C C . ALA A 1 118 ? 13.327 3.294 -2.895 1.00 74.31 118 ALA A C 1
ATOM 873 O O . ALA A 1 118 ? 12.761 4.170 -3.565 1.00 74.31 118 ALA A O 1
ATOM 874 N N . GLY A 1 119 ? 14.459 3.495 -2.215 1.00 76.00 119 GLY A N 1
ATOM 875 C CA . GLY A 1 119 ? 15.260 4.710 -2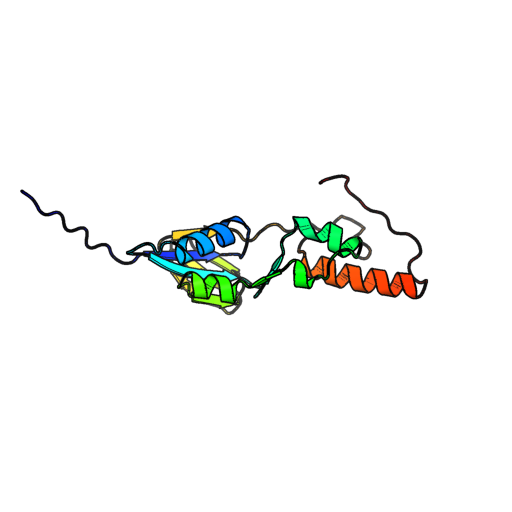.341 1.00 76.00 119 GLY A CA 1
ATOM 876 C C . GLY A 1 119 ? 15.720 4.939 -3.782 1.00 76.00 119 GLY A C 1
ATOM 877 O O . GLY A 1 119 ? 15.661 4.040 -4.626 1.00 76.00 119 GLY A O 1
ATOM 878 N N . GLU A 1 120 ? 16.151 6.160 -4.080 1.00 74.06 120 GLU A N 1
ATOM 879 C CA . GLU A 1 120 ? 16.656 6.482 -5.411 1.00 74.06 120 GLU A CA 1
ATOM 880 C C . GLU A 1 120 ? 18.034 5.848 -5.628 1.00 74.06 120 GLU A C 1
ATOM 882 O O . GLU A 1 120 ? 18.941 6.057 -4.818 1.00 74.06 120 GLU A O 1
ATOM 887 N N . PRO A 1 121 ? 18.222 5.063 -6.703 1.00 71.62 121 PRO A N 1
ATOM 888 C CA . PRO A 1 121 ? 19.543 4.569 -7.042 1.00 71.62 121 PRO A CA 1
ATOM 889 C C . PRO A 1 121 ? 20.421 5.749 -7.479 1.00 71.62 121 PRO A C 1
ATOM 891 O O . PRO A 1 121 ? 20.104 6.457 -8.441 1.00 71.62 121 PRO A O 1
ATOM 894 N N . ALA A 1 122 ? 21.527 5.955 -6.762 1.00 74.81 122 ALA A N 1
ATOM 895 C CA . ALA A 1 122 ? 22.479 7.023 -7.044 1.00 74.81 122 ALA A CA 1
ATOM 896 C C . ALA A 1 122 ? 22.964 6.956 -8.503 1.00 74.81 122 ALA A C 1
ATOM 898 O O . ALA A 1 122 ? 23.382 5.902 -8.979 1.00 74.81 122 ALA A O 1
ATOM 899 N N . GLY A 1 123 ? 22.892 8.085 -9.213 1.00 74.50 123 GLY A N 1
ATOM 900 C CA . GLY A 1 123 ? 23.369 8.207 -10.596 1.00 74.50 123 GLY A CA 1
ATOM 901 C C . GLY A 1 123 ? 22.499 7.535 -11.665 1.00 74.50 123 GLY A C 1
ATOM 902 O O . GLY A 1 123 ? 22.888 7.536 -12.828 1.00 74.50 123 GLY A O 1
ATOM 903 N N . ALA A 1 124 ? 21.338 6.974 -11.308 1.00 74.38 124 ALA A N 1
ATOM 904 C CA . ALA A 1 124 ? 20.462 6.286 -12.260 1.00 74.38 124 ALA A CA 1
ATOM 905 C C . ALA A 1 124 ? 19.010 6.783 -12.248 1.00 74.38 124 ALA A C 1
ATOM 907 O O . ALA A 1 124 ? 18.201 6.266 -13.010 1.00 74.38 124 ALA A O 1
ATOM 908 N N . ALA A 1 125 ? 18.657 7.776 -11.425 1.00 76.06 125 ALA A N 1
ATOM 909 C CA . ALA A 1 125 ? 17.274 8.236 -11.266 1.00 76.06 125 ALA A CA 1
ATOM 910 C C . ALA A 1 125 ? 16.591 8.621 -12.596 1.00 76.06 125 ALA A C 1
ATOM 912 O O . ALA A 1 125 ? 15.421 8.302 -12.793 1.00 76.06 125 ALA A O 1
ATOM 913 N N . GLU A 1 126 ? 17.328 9.227 -13.532 1.00 79.88 126 GLU A N 1
ATOM 914 C CA . GLU A 1 126 ? 16.808 9.655 -14.842 1.00 79.88 126 GLU A CA 1
ATOM 915 C C . GLU A 1 126 ? 16.555 8.498 -15.824 1.00 79.88 126 GLU A C 1
ATOM 917 O O . GLU A 1 126 ? 15.781 8.638 -16.772 1.00 79.88 126 GLU A O 1
ATOM 922 N N . HIS A 1 127 ? 17.193 7.345 -15.612 1.00 83.25 127 HIS A N 1
ATOM 923 C CA . HIS A 1 127 ? 17.144 6.200 -16.530 1.00 83.25 127 HIS A CA 1
ATOM 924 C C . HIS A 1 127 ? 16.585 4.922 -15.890 1.00 83.25 127 HIS A C 1
ATOM 926 O O . HIS A 1 127 ? 16.359 3.929 -16.582 1.00 83.25 127 HIS A O 1
ATOM 932 N N . ALA A 1 128 ? 16.361 4.921 -14.576 1.00 88.88 128 ALA A N 1
ATOM 933 C CA . ALA A 1 128 ? 15.913 3.760 -13.829 1.00 88.88 128 ALA A CA 1
ATOM 934 C C . ALA A 1 128 ? 14.390 3.721 -13.708 1.00 88.88 128 ALA A C 1
ATOM 936 O O . ALA A 1 128 ? 13.741 4.658 -13.241 1.00 88.88 128 ALA A O 1
ATOM 937 N N . LEU A 1 129 ? 13.826 2.558 -14.025 1.00 90.81 129 LEU A N 1
ATOM 938 C CA . LEU A 1 129 ? 12.452 2.222 -13.696 1.00 90.81 129 LEU A CA 1
ATOM 939 C C . LEU A 1 129 ? 12.434 1.362 -12.426 1.00 90.81 129 LEU A C 1
ATOM 941 O O . LEU A 1 129 ? 12.844 0.204 -12.436 1.00 90.81 129 LEU A O 1
ATOM 945 N N . ARG A 1 130 ? 11.966 1.935 -11.315 1.00 89.81 130 ARG A N 1
ATOM 946 C CA . ARG A 1 130 ? 11.882 1.243 -10.018 1.00 89.81 130 ARG A CA 1
ATOM 947 C C . ARG A 1 130 ? 10.652 0.348 -9.964 1.00 89.81 130 ARG A C 1
ATOM 949 O O . ARG A 1 130 ? 9.577 0.804 -10.323 1.00 89.81 130 ARG A O 1
ATOM 956 N N . VAL A 1 131 ? 10.795 -0.867 -9.429 1.00 89.56 131 VAL A N 1
ATOM 957 C CA . VAL A 1 131 ? 9.681 -1.826 -9.257 1.00 89.56 131 VAL A CA 1
ATOM 958 C C . VAL A 1 131 ? 8.660 -1.369 -8.209 1.00 89.56 131 VAL A C 1
ATOM 960 O O . VAL A 1 131 ? 7.479 -1.695 -8.315 1.00 89.56 131 VAL A O 1
ATOM 963 N N . ARG A 1 132 ? 9.092 -0.612 -7.190 1.00 88.81 132 ARG A N 1
ATOM 964 C CA . ARG A 1 132 ? 8.211 -0.065 -6.147 1.00 88.81 132 ARG A CA 1
ATOM 965 C C . ARG A 1 132 ? 8.261 1.467 -6.123 1.00 88.81 132 ARG A C 1
ATOM 967 O O . ARG A 1 132 ? 9.366 2.016 -6.143 1.00 88.81 132 ARG A O 1
ATOM 974 N N . PRO A 1 133 ? 7.109 2.152 -5.988 1.00 88.25 133 PRO A N 1
ATOM 975 C CA . PRO A 1 133 ? 5.744 1.598 -5.953 1.00 88.25 133 PRO A CA 1
ATOM 976 C C . PRO A 1 133 ? 5.319 0.956 -7.292 1.00 88.25 133 PRO A C 1
ATOM 978 O O . PRO A 1 133 ? 5.889 1.272 -8.335 1.00 88.25 133 PRO A O 1
ATOM 981 N N . ILE A 1 134 ? 4.353 0.032 -7.261 1.00 90.94 134 ILE A N 1
ATOM 982 C CA . ILE A 1 134 ? 4.007 -0.821 -8.419 1.00 90.94 134 ILE A CA 1
ATOM 983 C C . ILE A 1 134 ? 3.270 -0.028 -9.501 1.00 90.94 134 ILE A C 1
ATOM 985 O O . ILE A 1 134 ? 3.462 -0.262 -10.690 1.00 90.94 134 ILE A O 1
ATOM 989 N N . GLU A 1 135 ? 2.438 0.931 -9.120 1.00 89.38 135 GLU A N 1
ATOM 990 C CA . GLU A 1 135 ? 1.639 1.711 -10.060 1.00 89.38 135 GLU A CA 1
ATOM 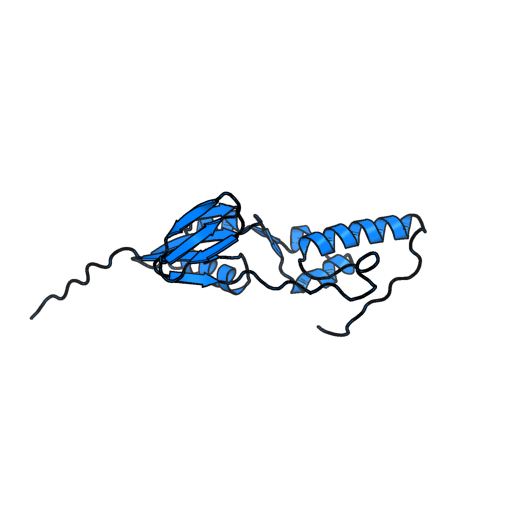991 C C . GLU A 1 135 ? 2.516 2.572 -10.977 1.00 89.38 135 GLU A C 1
ATOM 993 O O . GLU A 1 135 ? 2.394 2.441 -12.199 1.00 89.38 135 GLU A O 1
ATOM 998 N N . PRO A 1 136 ? 3.463 3.379 -10.451 1.00 90.25 136 PRO A N 1
ATOM 999 C CA . PRO A 1 136 ? 4.438 4.071 -11.287 1.00 90.25 136 PRO A CA 1
ATOM 1000 C C . PRO A 1 136 ? 5.311 3.113 -12.102 1.00 90.25 136 PRO A C 1
ATOM 1002 O O . PRO A 1 136 ? 5.630 3.435 -13.248 1.00 90.25 136 PRO A O 1
ATOM 1005 N N . PHE A 1 137 ? 5.672 1.948 -11.544 1.00 92.69 137 PHE A N 1
ATOM 1006 C CA . PHE A 1 137 ? 6.428 0.921 -12.265 1.00 92.69 137 PHE A CA 1
ATOM 1007 C C . PHE A 1 137 ? 5.688 0.466 -13.522 1.00 92.69 137 PHE A C 1
ATOM 1009 O O . PHE A 1 137 ? 6.237 0.551 -14.615 1.00 92.69 137 PHE A O 1
ATOM 1016 N N . LEU A 1 138 ? 4.434 0.030 -13.387 1.00 93.25 138 LEU A N 1
ATOM 1017 C CA . LEU A 1 138 ? 3.639 -0.484 -14.503 1.00 93.25 138 LEU A CA 1
ATOM 1018 C C . LEU A 1 138 ? 3.391 0.591 -15.568 1.00 93.25 138 LEU A C 1
ATOM 1020 O O . LEU A 1 138 ? 3.501 0.310 -16.760 1.00 93.25 138 LEU A O 1
ATOM 1024 N N . ALA A 1 139 ? 3.133 1.834 -15.153 1.00 92.69 139 ALA A N 1
ATOM 1025 C CA . ALA A 1 139 ? 3.000 2.952 -16.085 1.00 92.69 139 ALA A CA 1
ATOM 1026 C C . ALA A 1 139 ? 4.317 3.241 -16.831 1.00 92.69 139 ALA A C 1
ATOM 1028 O O . ALA A 1 139 ? 4.309 3.525 -18.028 1.00 92.69 139 ALA A O 1
ATOM 1029 N N . GLY A 1 140 ? 5.456 3.185 -16.136 1.00 93.69 140 GLY A N 1
ATOM 1030 C CA . GLY A 1 140 ? 6.770 3.354 -16.756 1.00 93.69 140 GLY A CA 1
ATOM 1031 C C . GLY A 1 140 ? 7.165 2.185 -17.653 1.00 93.69 140 GLY A C 1
ATOM 1032 O O . GLY A 1 140 ? 7.766 2.408 -18.701 1.00 93.69 140 GLY A O 1
ATOM 1033 N N . TRP A 1 141 ? 6.770 0.965 -17.293 1.00 94.62 141 TRP A N 1
ATOM 1034 C CA . TRP A 1 141 ? 6.981 -0.229 -18.101 1.00 94.62 141 TRP A CA 1
ATOM 1035 C C . TRP A 1 141 ? 6.251 -0.120 -19.437 1.00 94.62 141 TRP A C 1
ATOM 1037 O O . TRP A 1 141 ? 6.856 -0.379 -20.472 1.00 94.62 141 TRP A O 1
ATOM 1047 N N . GLU A 1 142 ? 4.994 0.335 -19.440 1.00 94.06 142 GLU A N 1
ATOM 1048 C CA . GLU A 1 142 ? 4.255 0.540 -20.689 1.00 94.06 142 GLU A CA 1
ATOM 1049 C C . GLU A 1 142 ? 4.959 1.554 -21.600 1.00 94.06 142 GLU A C 1
ATOM 1051 O O . GLU A 1 142 ? 5.212 1.254 -22.766 1.00 94.06 142 GLU A O 1
ATOM 1056 N N . ARG A 1 143 ? 5.385 2.703 -21.052 1.00 94.25 143 ARG A N 1
ATOM 1057 C CA . ARG A 1 143 ? 6.145 3.712 -21.813 1.00 94.25 143 ARG A CA 1
ATOM 1058 C C . ARG A 1 143 ? 7.442 3.146 -22.389 1.00 94.25 143 ARG A C 1
ATOM 1060 O O . ARG A 1 143 ? 7.751 3.381 -23.555 1.00 94.25 143 ARG A O 1
ATOM 1067 N N . LEU A 1 144 ? 8.189 2.378 -21.593 1.00 93.81 144 LEU A N 1
ATOM 1068 C CA . LEU A 1 144 ? 9.418 1.715 -22.039 1.00 93.81 144 LEU A CA 1
ATOM 1069 C C . LEU A 1 144 ? 9.133 0.762 -23.207 1.00 93.81 144 LEU A C 1
ATOM 1071 O O . LEU A 1 144 ? 9.868 0.740 -24.195 1.00 93.81 144 LEU A O 1
ATOM 1075 N N . ARG A 1 145 ? 8.043 -0.001 -23.110 1.00 93.06 145 ARG A N 1
ATOM 1076 C CA . ARG A 1 145 ? 7.608 -0.966 -24.122 1.00 93.06 145 ARG A CA 1
ATOM 1077 C C . ARG A 1 145 ? 7.212 -0.278 -25.429 1.00 93.06 145 ARG A C 1
ATOM 1079 O O . ARG A 1 145 ? 7.559 -0.759 -26.506 1.00 93.06 145 ARG A O 1
ATOM 1086 N N . GLU A 1 146 ? 6.533 0.862 -25.350 1.00 94.88 146 GLU A N 1
ATOM 1087 C CA . GLU A 1 146 ? 6.208 1.696 -26.510 1.00 94.88 146 GLU A CA 1
ATOM 1088 C C . GLU A 1 146 ? 7.461 2.293 -27.166 1.00 94.88 146 GLU A C 1
ATOM 1090 O O . GLU A 1 146 ? 7.611 2.201 -28.385 1.00 94.88 146 GLU A O 1
ATOM 1095 N N . SER A 1 147 ? 8.398 2.837 -26.383 1.00 94.44 147 SER A N 1
ATOM 1096 C CA . SER A 1 147 ? 9.686 3.327 -26.898 1.00 94.44 147 SER A CA 1
ATOM 1097 C C . SER A 1 147 ? 10.511 2.223 -27.561 1.00 94.44 147 SER A C 1
ATOM 1099 O O . SER A 1 147 ? 11.128 2.448 -28.603 1.00 94.44 147 SER A O 1
ATOM 1101 N N . ALA A 1 148 ? 10.489 1.004 -27.016 1.00 94.50 148 ALA A N 1
ATOM 1102 C CA . ALA A 1 148 ? 11.136 -0.146 -27.639 1.00 94.50 148 ALA A CA 1
ATOM 1103 C C . ALA A 1 148 ? 10.493 -0.506 -28.991 1.00 94.50 148 ALA A C 1
ATOM 1105 O O . ALA A 1 148 ? 11.207 -0.739 -29.964 1.00 94.50 148 ALA A O 1
ATOM 1106 N N . ARG A 1 149 ? 9.155 -0.466 -29.096 1.00 95.19 149 ARG A N 1
ATOM 1107 C CA . ARG A 1 149 ? 8.436 -0.671 -30.372 1.00 95.19 149 ARG A CA 1
ATOM 1108 C C . ARG A 1 149 ? 8.773 0.390 -31.421 1.00 95.19 149 ARG A C 1
ATOM 1110 O O . ARG A 1 149 ? 8.824 0.065 -32.602 1.00 95.19 149 ARG A O 1
ATOM 1117 N N . ARG A 1 150 ? 9.034 1.633 -31.002 1.00 96.94 150 ARG A N 1
ATOM 1118 C CA . ARG A 1 150 ? 9.514 2.716 -31.882 1.00 96.94 150 ARG A CA 1
ATOM 1119 C C . ARG A 1 150 ? 11.013 2.628 -32.207 1.00 96.94 150 ARG A C 1
ATOM 1121 O O . ARG A 1 150 ? 11.511 3.415 -33.003 1.00 96.94 150 ARG A O 1
ATOM 1128 N N . GLY A 1 151 ? 11.742 1.681 -31.613 1.00 95.88 151 GLY A N 1
ATOM 1129 C CA . GLY A 1 151 ? 13.181 1.495 -31.825 1.00 95.88 151 GLY A CA 1
ATOM 1130 C C . GLY A 1 151 ? 14.083 2.488 -31.079 1.00 95.88 151 GLY A C 1
ATOM 1131 O O . GLY A 1 151 ? 15.297 2.481 -31.312 1.00 95.88 151 GLY A O 1
ATOM 1132 N N . GLU A 1 152 ? 13.514 3.307 -30.186 1.00 95.44 152 GLU A N 1
ATOM 1133 C CA . GLU A 1 152 ? 14.213 4.290 -29.338 1.00 95.44 152 GLU A CA 1
ATOM 1134 C C . GLU A 1 152 ? 14.998 3.602 -28.215 1.00 95.44 152 GLU A C 1
ATOM 1136 O O . GLU A 1 152 ? 16.075 4.046 -27.825 1.00 95.44 152 GLU A O 1
ATOM 1141 N N . VAL A 1 153 ? 14.474 2.477 -27.721 1.00 93.75 153 VAL A N 1
ATOM 1142 C CA . VAL A 1 153 ? 15.114 1.642 -26.702 1.00 93.75 153 VAL A CA 1
ATOM 1143 C C . VAL A 1 153 ? 15.468 0.300 -27.319 1.00 93.75 153 VAL A C 1
ATOM 1145 O O . VAL A 1 153 ? 14.604 -0.426 -27.803 1.00 93.75 153 VAL A O 1
ATOM 1148 N N . ARG A 1 154 ? 16.758 -0.040 -27.293 1.00 93.25 154 ARG A N 1
ATOM 1149 C CA . ARG A 1 154 ? 17.283 -1.291 -27.872 1.00 93.25 154 ARG A CA 1
ATOM 1150 C C . ARG A 1 154 ? 17.928 -2.217 -26.851 1.00 93.25 154 ARG A C 1
ATOM 1152 O O . ARG A 1 154 ? 18.268 -3.348 -27.180 1.00 93.25 154 ARG A O 1
ATOM 1159 N N . ARG A 1 155 ? 18.156 -1.727 -25.632 1.00 92.44 155 ARG A N 1
ATOM 1160 C CA . ARG A 1 155 ? 18.816 -2.462 -24.551 1.00 92.44 155 ARG A CA 1
ATOM 1161 C C . ARG A 1 155 ? 18.126 -2.139 -23.239 1.00 92.44 155 ARG A C 1
ATOM 1163 O O . ARG A 1 155 ? 17.850 -0.977 -22.962 1.00 92.44 155 ARG A O 1
ATOM 1170 N N . ILE A 1 156 ? 17.881 -3.175 -22.450 1.00 91.69 156 ILE A N 1
ATOM 1171 C CA . ILE A 1 156 ? 17.336 -3.081 -21.100 1.00 91.69 156 ILE A CA 1
ATOM 1172 C C . ILE A 1 156 ? 18.291 -3.857 -20.199 1.00 91.69 156 ILE A C 1
ATOM 1174 O O . ILE A 1 156 ? 18.700 -4.965 -20.544 1.00 91.69 156 ILE A O 1
ATOM 1178 N N . ALA A 1 157 ? 18.651 -3.269 -19.063 1.00 92.00 157 ALA A N 1
ATOM 1179 C CA . ALA A 1 157 ? 19.369 -3.952 -17.998 1.00 92.00 157 ALA A CA 1
ATOM 1180 C C . ALA A 1 157 ? 18.422 -4.133 -16.810 1.00 92.00 157 ALA A C 1
ATOM 1182 O O . ALA A 1 157 ? 17.702 -3.205 -16.441 1.00 92.00 157 ALA A O 1
ATOM 1183 N N . VAL A 1 158 ? 18.430 -5.324 -16.215 1.00 90.94 158 VAL A N 1
ATOM 1184 C CA . VAL A 1 158 ? 17.698 -5.620 -14.980 1.00 90.94 158 VAL A CA 1
ATOM 1185 C C . VAL A 1 158 ? 18.716 -5.674 -13.850 1.00 90.94 158 VAL A C 1
ATOM 1187 O O . VAL A 1 158 ? 19.686 -6.425 -13.927 1.00 90.94 158 VAL A O 1
ATOM 1190 N N . ILE A 1 159 ? 18.520 -4.846 -12.826 1.00 89.50 159 ILE A N 1
ATOM 1191 C CA . ILE A 1 159 ? 19.438 -4.726 -11.693 1.00 89.50 159 ILE A CA 1
ATOM 1192 C C . ILE A 1 159 ? 18.782 -5.346 -10.461 1.00 89.50 159 ILE A C 1
ATOM 1194 O O . ILE A 1 159 ? 17.729 -4.889 -10.020 1.00 89.50 159 ILE A O 1
ATOM 1198 N N . GLY A 1 160 ? 19.432 -6.369 -9.903 1.00 86.56 160 GLY A N 1
ATOM 1199 C CA . GLY A 1 160 ? 18.922 -7.173 -8.791 1.00 86.56 160 GLY A CA 1
ATOM 1200 C C . GLY A 1 160 ? 18.375 -8.525 -9.259 1.00 86.56 160 GLY A C 1
ATOM 1201 O O . GLY A 1 160 ? 17.573 -8.591 -10.182 1.00 86.56 160 GLY A O 1
ATOM 1202 N N . GLY A 1 161 ? 18.825 -9.604 -8.614 1.00 84.38 161 GLY A N 1
ATOM 1203 C CA . GLY A 1 161 ? 18.408 -10.989 -8.890 1.00 84.38 161 GLY A CA 1
ATOM 1204 C C . GLY A 1 161 ? 17.478 -11.573 -7.823 1.00 84.38 161 GLY A C 1
ATOM 1205 O O . GLY A 1 161 ? 17.500 -12.777 -7.594 1.00 84.38 161 GLY A O 1
ATOM 1206 N N . GLY A 1 162 ? 16.747 -10.714 -7.105 1.00 80.75 162 GLY A N 1
ATOM 1207 C CA . GLY A 1 162 ? 15.769 -11.139 -6.101 1.00 80.75 162 GLY A CA 1
ATOM 1208 C C . GLY A 1 162 ? 14.522 -11.770 -6.729 1.00 80.75 162 GLY A C 1
ATOM 1209 O O . GLY A 1 162 ? 14.274 -11.591 -7.921 1.00 80.75 162 GLY A O 1
ATOM 1210 N N . ALA A 1 163 ? 13.755 -12.490 -5.907 1.00 60.88 163 ALA A N 1
ATOM 1211 C CA . ALA A 1 163 ? 12.500 -13.150 -6.274 1.00 60.88 163 ALA A CA 1
ATOM 1212 C C . ALA A 1 163 ? 11.273 -12.351 -5.811 1.00 60.88 163 ALA A C 1
ATOM 1214 O O . ALA A 1 163 ? 11.337 -11.759 -4.707 1.00 60.88 163 ALA A O 1
#

Mean predicted aligned error: 5.9 Å

=== Feature glossary ===
A reading guide for the features in this record.

Start from the sequence.

  · This is the polypeptide sequence — one letter per residue, N-terminus first. Length ranges from a few dozen residues for small domains to over a thousand for large multi-domain proteins.

Fold it, and you get atomic coordinates and the backbone conformation that goes with them.

  · Structure coordinates are given as an mmCIF _atom_site loop: one row per atom with element, residue name, chain id, sequence number, and x/y/z position in Å. Only the four main-chain atoms per residue are included here; side chains are omitted to keep the record compact.

  · Backbone dihedral angles. Every residue except chain termini has a φ (preceding-C → N → Cα → C) and a ψ (N → Cα → C → next-N). They are reported in degrees following the IUPAC sign convention. Secondary structure is essentially a statement about which (φ, ψ) basin each residue occupies.

  · The SS8 string is DSSP's per-residue secondary-structure call. α-helix (H) means an i→i+4 H-bond ladder; β-strand (E) means the residue participates in a β-sheet; 3₁₀ (G) and π (I) are tighter and wider helices; T/S are turns/bends; '-' is loop.

  · SS3 is a coarse helix/strand/coil call (letters a/b/c) made by the P-SEA algorithm from inter-Cα distances and dihedrals. It is less detailed than DSSP but needs only Cα positions.

Summarize the fold with a handful of shape descriptors and a per-residue structural alphabet.

  · Radius of gyration (Rg) is the root-mean-square distance of Cα atoms from their centroid — a single number for overall size and compactness. A globular domain of N residues has Rg ≈ 2.2·N^0.38 Å; an extended or disordered chain has a much larger Rg. The Cα contact count is the number of residue pairs whose Cα atoms are within 8 Å and are more than four positions apart in sequence — a standard proxy for tertiary packing density. The bounding box is the smallest axis-aligned box enclosing all Cα atoms.

  · The Foldseek 3Di string encodes local tertiary geometry as a 20-letter alphabet — one character per residue — derived from the relative positions of nearby Cα atoms. Unlike the amino-acid sequence, 3Di is a direct function of the 3D structure, so two proteins with the same fold have similar 3Di strings even at low sequence identity.

  · Solvent-accessible surface area (SASA) is the area in Å² traced out by the centre of a 1.4 Å probe sphere (a water molecule) rolled over the protein's van der Waals surface (Shrake–Rupley / Lee–Richards construction). Buried residues have near-zero SASA; fully exposed residues can exceed 200 Å². The total SASA scales roughly with the number of surface residues.

Ask how reliable the model is.

  · pLDDT (predicted Local Distance Difference Test) is AlphaFold's per-residue confidence score, ranging from 0 to 100. Values above 90 indicate high confidence (typically well-packed cores); 70–90 is confident; 50–70 low confidence; below 50 usually means the region is disordered or the prediction is unreliable there. AlphaFold stores pLDDT in the mmCIF B-factor column.

  · B-factor (Debye–Waller factor) reflects atomic displacement in the crystal lattice. It is an experimental observable (units Å²), not a prediction; low values mean the atom is pinned down, high values mean it moves or is heterogeneous across the crystal.

  · Predicted Aligned Error (PAE) is an AlphaFold confidence matrix: entry (i, j) is the expected error in the position of residue j, in ångströms, when the prediction is superimposed on the true structure at residue i. Low PAE within a block of residues means that block is internally rigid and well-predicted; high PAE between two blocks means their relative placement is uncertain even if each block individually is confident.

Place it in context: what it resembles, what it is annotated as, and how it looks.

  · Nearest PDB neighbors are the top structural matches found by Foldseek when searching this structure against the entire Protein Data Bank. Each hit reports a TM-score (0 to 1; >0.5 almost always implies the same fold) and an E-value. These are *structural* homologs — they may share no detectable sequence similarity.

  · Functional annotations link the protein to curated databases. InterPro entries identify conserved domains and families by matching the sequence against member-database signatures (Pfam, PROSITE, CDD, …). Gene Ontology (GO) terms describe molecular function, biological process, and cellular component in a controlled vocabulary. CATH places the structure in a hierarchical fold classification (Class/Architecture/Topology/Homologous-superfamily). The organism is the source species.

  · Three diagnostic plots accompany the record. The Cα contact map visualizes the tertiary structure as a 2D adjacency matrix (8 Å cutoff, sequence-local contacts suppressed). The Ramachandran plot shows the distribution of backbone (φ, ψ) torsions, with points in the α and β basins reflecting secondary structure content. The PAE plot shows AlphaFold's inter-residue confidence as a color matrix.

  · Six rendered views show the 3D structure from the faces of a cube — i.e. along ±x, ±y, ±z. Rendering representation is drawn randomly per protein from cartoon (secondary-structure ribbons), sticks (backbone bonds), or molecular surface; coloring is either N→C rainbow (blue at the N-terminus through red at the C-terminus) or one color per chain.